Protein AF-A0A6H1P5A0-F1 (afdb_monomer_lite)

Organism: Priestia megaterium (NCBI:txid1404)

Sequence (75 aa):
MLELVKEKYSPSKSYKVEINKRLKDGLLEIDVYFWDSEWETWLQKSTEFSLTDNINSALAIAKEKLKVYSGEIIE

Foldseek 3Di:
DWAFPDKDAFPVSQKMKTWIADPVPRKTKIWMWGQDPVVRDTDTPDPDIDIDNDPVVNVVVRLVVNCVVVVGDDD

pLDDT: mean 93.07, std 5.27, range [69.38, 96.94]

Radius of gyration: 12.09 Å; chains: 1; bounding box: 26×24×32 Å

Secondary structure (DSSP, 8-state):
-EEEEEEEE-TTSSEEEEEEEETTT-PEEEEEEEEETTTTEEEE--SS-EEES-HHHHHHHHHHHHHHHH-S---

Structure (mmCIF, N/CA/C/O backbone):
data_AF-A0A6H1P5A0-F1
#
_entry.id   AF-A0A6H1P5A0-F1
#
loop_
_atom_site.group_PDB
_atom_site.id
_atom_site.type_symbol
_atom_site.label_atom_id
_atom_site.label_alt_id
_atom_site.label_comp_id
_atom_site.label_asym_id
_atom_site.label_entity_id
_atom_site.label_seq_id
_atom_site.pdbx_PDB_ins_code
_atom_site.Cartn_x
_atom_site.Cartn_y
_atom_site.Cartn_z
_atom_site.occupancy
_atom_site.B_iso_or_equiv
_atom_site.auth_seq_id
_atom_site.auth_comp_id
_atom_site.auth_asym_id
_atom_site.auth_atom_id
_atom_site.pdbx_PDB_model_num
ATOM 1 N N . MET A 1 1 ? -11.526 13.428 4.572 1.00 85.12 1 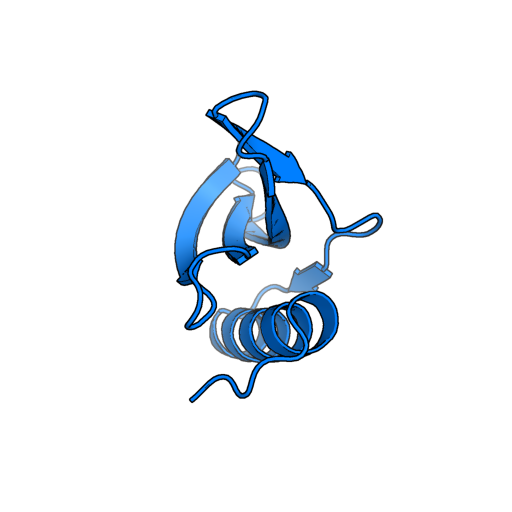MET A N 1
ATOM 2 C CA . MET A 1 1 ? -10.108 13.794 4.734 1.00 85.12 1 MET A CA 1
ATOM 3 C C . MET A 1 1 ? -9.362 12.556 5.195 1.00 85.12 1 MET A C 1
ATOM 5 O O . MET A 1 1 ? -9.857 11.871 6.091 1.00 85.12 1 MET A O 1
ATOM 9 N N . LEU A 1 2 ? -8.267 12.247 4.510 1.00 92.62 2 LEU A N 1
ATOM 10 C CA . LEU A 1 2 ? -7.374 11.132 4.802 1.00 92.62 2 LEU A CA 1
ATOM 11 C C . LEU A 1 2 ? -6.066 11.695 5.360 1.00 92.62 2 LEU A C 1
ATOM 13 O O . LEU A 1 2 ? -5.644 12.772 4.943 1.00 92.62 2 LEU A O 1
ATOM 17 N N . GLU A 1 3 ? -5.455 10.977 6.292 1.00 95.62 3 GLU A N 1
ATOM 18 C CA . GLU A 1 3 ? -4.124 11.268 6.822 1.00 95.62 3 GLU A CA 1
ATOM 19 C C . GLU A 1 3 ? -3.180 10.129 6.435 1.00 95.62 3 GLU A C 1
ATOM 21 O O . GLU A 1 3 ? -3.443 8.976 6.779 1.00 95.62 3 GLU A O 1
ATOM 26 N N . LEU A 1 4 ? -2.089 10.435 5.732 1.00 95.81 4 LEU A N 1
ATOM 27 C CA . LEU A 1 4 ? -1.089 9.430 5.387 1.00 95.81 4 LEU A CA 1
ATOM 28 C C . LEU A 1 4 ? -0.381 8.958 6.659 1.00 95.81 4 LEU A C 1
ATOM 30 O O . LEU A 1 4 ? 0.353 9.713 7.293 1.00 95.81 4 LEU A O 1
ATOM 34 N N . VAL A 1 5 ? -0.586 7.692 7.016 1.00 96.38 5 VAL A N 1
ATOM 35 C CA . VAL A 1 5 ? 0.057 7.067 8.179 1.00 96.38 5 VAL A CA 1
ATOM 36 C C . VAL A 1 5 ? 1.408 6.497 7.784 1.00 96.38 5 VAL A C 1
ATOM 38 O O . VAL A 1 5 ? 2.385 6.617 8.524 1.00 96.38 5 VAL A O 1
ATOM 41 N N . LYS A 1 6 ? 1.459 5.812 6.637 1.00 96.19 6 LYS A N 1
ATOM 42 C CA . LYS A 1 6 ? 2.671 5.154 6.157 1.00 96.19 6 LYS A CA 1
ATOM 43 C C . LYS A 1 6 ? 2.593 4.871 4.668 1.00 96.19 6 LYS A C 1
ATOM 45 O O . LYS A 1 6 ? 1.528 4.561 4.150 1.00 96.19 6 LYS A O 1
ATOM 50 N N . GLU A 1 7 ? 3.745 4.867 4.019 1.00 96.06 7 GLU A N 1
ATOM 51 C CA . GLU A 1 7 ? 3.899 4.400 2.647 1.00 96.06 7 GLU A CA 1
ATOM 52 C C . GLU A 1 7 ? 5.043 3.388 2.540 1.00 96.06 7 GLU A C 1
ATOM 54 O O . GLU A 1 7 ? 5.959 3.360 3.371 1.00 96.06 7 GLU A O 1
ATOM 59 N N . LYS A 1 8 ? 4.973 2.519 1.530 1.00 95.25 8 LYS A N 1
ATOM 60 C CA . LYS A 1 8 ? 6.051 1.591 1.180 1.00 95.25 8 LYS A CA 1
ATOM 61 C C . LYS A 1 8 ? 6.186 1.499 -0.332 1.00 95.25 8 LYS A C 1
ATOM 63 O O . LYS A 1 8 ? 5.190 1.359 -1.034 1.00 95.25 8 LYS A O 1
ATOM 68 N N . TYR A 1 9 ? 7.423 1.521 -0.807 1.00 95.56 9 TYR A N 1
ATOM 69 C CA . TYR A 1 9 ? 7.759 1.392 -2.220 1.00 95.56 9 TYR A CA 1
ATOM 70 C C . TYR A 1 9 ? 8.161 -0.039 -2.551 1.00 95.56 9 TYR A C 1
ATOM 72 O O . TYR A 1 9 ? 8.722 -0.750 -1.709 1.00 95.56 9 TYR A O 1
ATOM 80 N N . SER A 1 10 ? 7.883 -0.456 -3.783 1.00 94.44 10 SER A N 1
ATOM 81 C CA . SER A 1 10 ? 8.476 -1.665 -4.338 1.00 94.44 10 SER A CA 1
ATOM 82 C C . SER A 1 10 ? 9.978 -1.449 -4.604 1.00 94.44 10 SER A C 1
ATOM 84 O O . SER A 1 10 ? 10.417 -0.297 -4.687 1.00 94.44 10 SER A O 1
ATOM 86 N N . PRO A 1 11 ? 10.793 -2.515 -4.717 1.00 94.12 11 PRO A N 1
ATOM 87 C CA . PRO A 1 11 ? 12.236 -2.392 -4.938 1.00 94.12 11 PRO A CA 1
ATOM 88 C C . PRO A 1 11 ? 12.601 -1.534 -6.156 1.00 94.12 11 PRO A C 1
ATOM 90 O O . PRO A 1 11 ? 13.461 -0.658 -6.060 1.00 94.12 11 PRO A O 1
ATOM 93 N N . SER A 1 12 ? 11.895 -1.720 -7.274 1.00 93.31 12 SER A N 1
ATOM 94 C CA . SER A 1 12 ? 12.052 -0.908 -8.487 1.00 93.31 12 SER A CA 1
ATOM 95 C C . SER A 1 12 ? 11.544 0.535 -8.362 1.00 93.31 12 SER A C 1
ATOM 97 O O . SER A 1 12 ? 11.774 1.339 -9.262 1.00 93.31 12 SER A O 1
ATOM 99 N N . LYS A 1 13 ? 10.839 0.870 -7.271 1.00 93.38 13 LYS A N 1
ATOM 100 C CA . LYS A 1 13 ? 10.127 2.142 -7.050 1.00 93.38 13 LYS A CA 1
ATOM 101 C C . LYS A 1 13 ? 9.082 2.471 -8.120 1.00 93.38 13 LYS A C 1
ATOM 103 O O . LYS A 1 13 ? 8.641 3.611 -8.204 1.00 93.38 13 LYS A O 1
ATOM 108 N N . SER A 1 14 ? 8.663 1.485 -8.910 1.00 94.69 14 SER A N 1
ATOM 109 C CA . SER A 1 14 ? 7.586 1.645 -9.893 1.00 94.69 14 SER A CA 1
ATOM 110 C C . SER A 1 14 ? 6.197 1.534 -9.262 1.00 94.69 14 SER A C 1
ATOM 112 O O . SER A 1 14 ? 5.225 2.022 -9.832 1.00 94.69 14 SER A O 1
ATOM 114 N N . TYR A 1 15 ? 6.103 0.954 -8.063 1.00 96.12 15 TYR A N 1
ATOM 115 C CA . TYR A 1 15 ? 4.874 0.878 -7.283 1.00 96.12 15 TYR A CA 1
ATOM 116 C C . TYR A 1 15 ? 5.088 1.400 -5.870 1.00 96.12 15 TYR A C 1
ATOM 118 O O . TYR A 1 15 ? 6.162 1.245 -5.278 1.00 96.12 15 TYR A O 1
ATOM 126 N N . LYS A 1 16 ? 4.023 1.950 -5.295 1.00 96.50 16 LYS A N 1
ATOM 127 C CA . LYS A 1 16 ? 3.928 2.207 -3.864 1.00 96.50 16 LYS A CA 1
ATOM 128 C C . LYS A 1 16 ? 2.574 1.783 -3.328 1.00 96.50 16 LYS A C 1
ATOM 130 O O . LYS A 1 16 ? 1.589 1.718 -4.057 1.00 96.50 16 LYS A O 1
ATOM 135 N N . VAL A 1 17 ? 2.537 1.512 -2.038 1.00 95.94 17 VAL A N 1
ATOM 136 C CA . VAL A 1 17 ? 1.310 1.310 -1.280 1.00 95.94 17 VAL A CA 1
ATOM 137 C C . VAL A 1 17 ? 1.245 2.362 -0.186 1.00 95.94 17 VAL A C 1
ATOM 139 O O . VAL A 1 17 ? 2.247 2.621 0.485 1.00 95.94 17 VAL A O 1
ATOM 142 N N . GLU A 1 18 ? 0.078 2.960 -0.010 1.00 96.81 18 GLU A N 1
ATOM 143 C CA . GLU A 1 18 ? -0.198 3.934 1.038 1.00 96.81 18 GLU A CA 1
ATOM 144 C C . GLU A 1 18 ? -1.201 3.354 2.030 1.00 96.81 18 GLU A C 1
ATOM 146 O O . GLU A 1 18 ? -2.158 2.680 1.651 1.00 96.81 18 GLU A O 1
ATOM 151 N N . ILE A 1 19 ? -0.959 3.616 3.311 1.00 96.94 19 ILE A N 1
ATOM 152 C CA . ILE A 1 19 ? -1.882 3.357 4.409 1.00 96.94 19 ILE A CA 1
ATOM 153 C C . ILE A 1 19 ? -2.351 4.718 4.910 1.00 96.94 19 ILE A C 1
ATOM 155 O O . ILE A 1 19 ? -1.575 5.487 5.484 1.00 96.94 19 ILE A O 1
ATOM 159 N N . ASN A 1 20 ? -3.631 4.993 4.709 1.0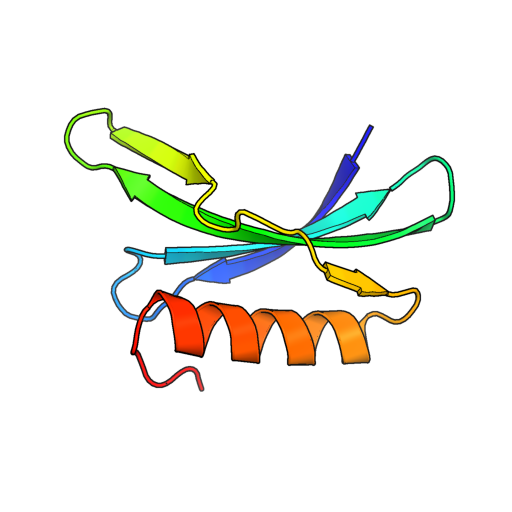0 96.12 20 ASN A N 1
ATOM 160 C CA . ASN A 1 20 ? -4.271 6.267 4.978 1.00 96.12 20 ASN A CA 1
ATOM 161 C C . ASN A 1 20 ? -5.308 6.110 6.094 1.00 96.12 20 ASN A C 1
ATOM 163 O O . ASN A 1 20 ? -6.175 5.246 6.028 1.00 96.12 20 ASN A O 1
ATOM 167 N N . LYS A 1 21 ? -5.266 6.950 7.129 1.00 96.44 21 LYS A N 1
ATOM 168 C CA . LYS A 1 21 ? -6.280 6.968 8.184 1.00 96.44 21 LYS A CA 1
ATOM 169 C C . LYS A 1 21 ? -7.427 7.890 7.803 1.00 96.44 21 LYS A C 1
ATOM 171 O O . LYS A 1 21 ? -7.244 9.078 7.534 1.00 96.44 21 LYS A O 1
ATOM 176 N N . ARG A 1 22 ? -8.642 7.360 7.843 1.00 94.94 22 ARG A N 1
ATOM 177 C CA . ARG A 1 22 ? -9.879 8.114 7.659 1.00 94.94 22 ARG A CA 1
ATOM 178 C C . ARG A 1 22 ? -10.199 8.865 8.942 1.00 94.94 22 ARG A C 1
ATOM 180 O O . ARG A 1 22 ? -10.527 8.265 9.958 1.00 94.94 22 ARG A O 1
ATOM 187 N N . LEU A 1 23 ? -10.177 10.195 8.897 1.00 92.81 23 LEU A N 1
ATOM 188 C CA . LEU A 1 23 ? -10.435 11.008 10.095 1.00 92.81 23 LEU A CA 1
ATOM 189 C C . LEU A 1 23 ? -11.873 10.885 10.628 1.00 92.81 23 LEU A C 1
ATOM 191 O O . LEU A 1 23 ? -12.121 11.187 11.788 1.00 92.81 23 LEU A O 1
ATOM 195 N N . LYS A 1 24 ? -12.822 10.441 9.793 1.00 94.38 24 LYS A N 1
ATOM 196 C CA . LYS A 1 24 ? -14.242 10.337 10.167 1.00 94.38 24 LYS A CA 1
ATOM 197 C C . LYS A 1 24 ? -14.563 9.150 11.082 1.00 94.38 24 LYS A C 1
ATOM 199 O O . LYS A 1 24 ? -15.475 9.250 11.890 1.00 94.38 24 LYS A O 1
ATOM 204 N N . ASP A 1 25 ? -13.870 8.028 10.903 1.00 94.56 25 ASP A N 1
ATOM 205 C CA . ASP A 1 25 ? -14.171 6.747 11.560 1.00 94.56 25 ASP A CA 1
ATOM 206 C C . ASP A 1 25 ? -12.917 6.062 12.126 1.00 94.56 25 ASP A C 1
ATOM 208 O O . ASP A 1 25 ? -13.018 5.049 12.809 1.00 94.56 25 ASP A O 1
ATOM 212 N N . GLY A 1 26 ? -11.732 6.630 11.890 1.00 93.75 26 GLY A N 1
ATOM 213 C CA . GLY A 1 26 ? -10.457 6.116 12.374 1.00 93.75 26 GLY A CA 1
ATOM 214 C C . GLY A 1 26 ? -9.938 4.894 11.618 1.00 93.75 26 GLY A C 1
ATOM 215 O O . GLY A 1 26 ? -8.860 4.414 11.970 1.00 93.75 26 GLY A O 1
ATOM 216 N N . LEU A 1 27 ? -10.655 4.412 10.596 1.00 96.19 27 LEU A N 1
ATOM 217 C CA . LEU A 1 27 ? -10.277 3.225 9.834 1.00 96.19 27 LEU A CA 1
ATOM 218 C C . LEU A 1 27 ? -9.092 3.510 8.911 1.00 96.19 27 LEU A C 1
ATOM 220 O O . LEU A 1 27 ? -8.894 4.631 8.441 1.00 96.19 27 LEU A O 1
ATOM 224 N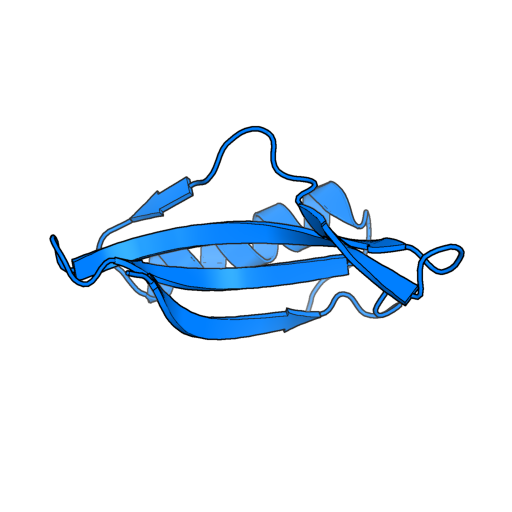 N . LEU A 1 28 ? -8.309 2.472 8.649 1.00 96.94 28 LEU A N 1
ATOM 225 C CA . LEU A 1 28 ? -7.152 2.495 7.770 1.00 96.94 28 LEU A CA 1
ATOM 226 C C . LEU A 1 28 ? -7.554 1.984 6.391 1.00 96.94 28 LEU A C 1
ATOM 228 O O . LEU A 1 28 ? -8.041 0.863 6.250 1.00 96.94 28 LEU A O 1
ATOM 232 N N . GLU A 1 29 ? -7.330 2.823 5.395 1.00 95.62 29 GLU A N 1
ATOM 233 C CA . GLU A 1 29 ? -7.520 2.589 3.972 1.00 95.62 29 GLU A CA 1
ATOM 234 C C . GLU A 1 29 ? -6.163 2.246 3.349 1.00 95.62 29 GLU A C 1
ATOM 236 O O . GLU A 1 29 ? -5.164 2.902 3.646 1.00 95.62 29 GLU A O 1
ATOM 241 N N . ILE A 1 30 ? -6.105 1.184 2.544 1.00 96.00 30 ILE A N 1
ATOM 242 C CA . ILE A 1 30 ? -4.877 0.726 1.888 1.00 96.00 30 ILE A CA 1
ATOM 243 C C . ILE A 1 30 ? -5.059 0.747 0.374 1.00 96.00 30 ILE A C 1
ATOM 245 O O . ILE A 1 30 ? -5.858 -0.033 -0.163 1.00 96.00 30 ILE A O 1
ATOM 249 N N . ASP A 1 31 ? -4.234 1.551 -0.295 1.00 94.75 31 ASP A N 1
ATOM 250 C CA . ASP A 1 31 ? -4.259 1.762 -1.742 1.00 94.75 31 ASP A CA 1
ATOM 251 C C . ASP A 1 31 ? -2.892 1.601 -2.386 1.00 94.75 31 ASP A C 1
ATOM 253 O O . ASP A 1 31 ? -1.858 1.868 -1.778 1.00 94.75 31 ASP A O 1
ATOM 257 N N . VAL A 1 32 ? -2.895 1.151 -3.640 1.00 95.44 32 VAL A N 1
ATOM 258 C CA . VAL A 1 32 ? -1.687 0.936 -4.435 1.00 95.44 32 VAL A CA 1
ATOM 259 C 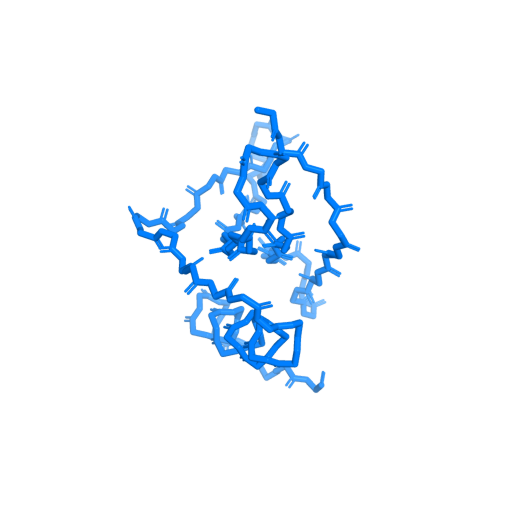C . VAL A 1 32 ? -1.655 1.929 -5.577 1.00 95.44 32 VAL A C 1
ATOM 261 O O . VAL A 1 32 ? -2.643 2.106 -6.289 1.00 95.44 32 VAL A O 1
ATOM 264 N N . TYR A 1 33 ? -0.484 2.505 -5.793 1.00 95.69 33 TYR A N 1
ATOM 265 C CA . TYR A 1 33 ? -0.202 3.435 -6.868 1.00 95.69 33 TYR A CA 1
ATOM 266 C C . TYR A 1 33 ? 0.952 2.908 -7.713 1.00 95.69 33 TYR A C 1
ATOM 268 O O . TYR A 1 33 ? 1.869 2.267 -7.195 1.00 95.69 33 TYR A O 1
ATOM 276 N N . PHE A 1 34 ? 0.913 3.197 -9.008 1.00 95.12 34 PHE A N 1
ATOM 277 C CA . PHE A 1 34 ? 2.031 2.981 -9.918 1.00 95.12 34 PHE A CA 1
ATOM 278 C C . PHE A 1 34 ? 2.586 4.326 -10.389 1.00 95.12 34 PHE A C 1
ATOM 280 O O . PHE A 1 34 ? 1.843 5.305 -10.484 1.00 95.12 34 PHE A O 1
ATOM 287 N N . TRP A 1 35 ? 3.890 4.375 -10.641 1.00 96.50 35 TRP A N 1
ATOM 288 C CA . TRP A 1 35 ? 4.553 5.552 -11.184 1.00 96.50 35 TRP A CA 1
ATOM 289 C C . TRP A 1 35 ? 4.383 5.577 -12.696 1.00 96.50 35 TRP A C 1
ATOM 291 O O . TRP A 1 35 ? 4.822 4.659 -13.392 1.00 96.50 35 TRP A O 1
ATOM 301 N N . ASP A 1 36 ? 3.760 6.634 -13.194 1.00 95.00 36 ASP A N 1
ATOM 302 C CA . ASP A 1 36 ? 3.683 6.929 -14.611 1.00 95.00 36 ASP A CA 1
ATOM 303 C C . ASP A 1 36 ? 4.809 7.901 -14.978 1.00 95.00 36 ASP A C 1
ATOM 305 O O . ASP A 1 36 ? 4.823 9.054 -14.546 1.00 95.00 36 ASP A O 1
ATOM 309 N N . SER A 1 37 ? 5.780 7.416 -15.754 1.00 92.56 37 SER A N 1
ATOM 310 C CA . SER A 1 37 ? 6.936 8.209 -16.176 1.00 92.56 37 SER A CA 1
ATOM 311 C C . SER A 1 37 ? 6.629 9.200 -17.295 1.00 92.56 37 SER A C 1
ATOM 313 O O . SER A 1 37 ? 7.404 10.130 -17.482 1.00 92.56 37 SER A O 1
ATOM 315 N N . GLU A 1 38 ? 5.555 8.994 -18.063 1.00 95.06 38 GLU A N 1
ATOM 316 C CA . GLU A 1 38 ? 5.170 9.912 -19.143 1.00 95.06 38 GLU A CA 1
ATOM 317 C C . GLU A 1 38 ? 4.549 11.187 -18.570 1.00 95.06 38 GLU A C 1
ATOM 319 O O . GLU A 1 38 ? 4.784 12.281 -19.079 1.00 95.06 38 GLU A O 1
ATOM 324 N N . TRP A 1 39 ? 3.790 11.038 -17.484 1.00 94.56 39 TRP A N 1
ATOM 325 C CA . TRP A 1 39 ? 3.088 12.130 -16.808 1.00 94.56 39 TRP A CA 1
ATOM 326 C C . TRP A 1 39 ? 3.757 12.580 -15.503 1.00 94.56 39 TRP A C 1
ATOM 328 O O . TRP A 1 39 ? 3.234 13.467 -14.831 1.00 94.56 39 TRP A O 1
ATOM 338 N N . GLU A 1 40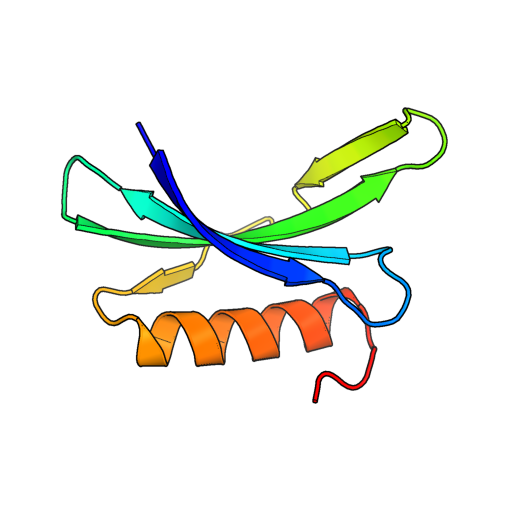 ? 4.880 11.955 -15.136 1.00 95.06 40 GLU A N 1
ATOM 339 C CA . GLU A 1 40 ? 5.627 12.181 -13.890 1.00 95.06 40 GLU A CA 1
ATOM 340 C C . GLU A 1 40 ? 4.718 12.194 -12.647 1.00 95.06 40 GLU A C 1
ATOM 342 O O . GLU A 1 40 ? 4.794 13.080 -11.791 1.00 95.06 40 GLU A O 1
ATOM 347 N N . THR A 1 41 ? 3.814 11.213 -12.556 1.00 95.50 41 THR A N 1
ATOM 348 C CA . THR A 1 41 ? 2.775 11.185 -11.519 1.00 95.50 41 THR A CA 1
ATOM 349 C C . THR A 1 41 ? 2.491 9.787 -10.978 1.00 95.50 41 THR A C 1
ATOM 351 O O . THR A 1 41 ? 2.797 8.769 -11.596 1.00 95.50 41 THR A O 1
ATOM 354 N N . TRP A 1 42 ? 1.873 9.735 -9.798 1.00 95.56 42 TRP A N 1
ATOM 355 C CA . TRP A 1 42 ? 1.378 8.501 -9.195 1.00 95.56 42 TRP A CA 1
ATOM 356 C C . TRP A 1 42 ? -0.081 8.280 -9.575 1.00 95.56 42 TRP A C 1
ATOM 358 O O . TRP A 1 42 ? -0.950 9.085 -9.239 1.00 95.56 42 TRP A O 1
ATOM 368 N N . LEU A 1 43 ? -0.360 7.154 -10.220 1.00 94.19 43 LEU A N 1
ATOM 369 C CA . LEU A 1 43 ? -1.706 6.768 -10.623 1.00 94.19 43 LEU A CA 1
ATOM 370 C C . LEU A 1 43 ? -2.208 5.622 -9.747 1.00 94.19 43 LEU A C 1
ATOM 372 O O . LEU A 1 43 ? -1.517 4.619 -9.559 1.00 94.19 43 LEU A O 1
ATOM 376 N N . GLN A 1 44 ? -3.418 5.766 -9.202 1.00 92.75 44 GLN A N 1
ATOM 377 C CA . GLN A 1 44 ? -4.045 4.717 -8.398 1.00 92.75 44 GLN A CA 1
ATOM 378 C C . GLN A 1 44 ? -4.270 3.482 -9.274 1.00 92.75 44 GLN A C 1
ATOM 380 O O . GLN A 1 44 ? -4.898 3.552 -10.331 1.00 92.75 44 GLN A O 1
ATOM 385 N N . LYS A 1 45 ? -3.725 2.345 -8.840 1.00 89.50 45 LYS A N 1
ATOM 386 C CA . LYS A 1 45 ? -3.838 1.061 -9.536 1.00 89.50 45 LYS A CA 1
ATOM 387 C C . LYS A 1 45 ? -4.887 0.154 -8.903 1.00 89.50 45 LYS A C 1
ATOM 389 O O . LYS A 1 45 ? -5.483 -0.651 -9.616 1.00 89.50 45 LYS A O 1
ATOM 394 N N . SER A 1 46 ? -5.121 0.275 -7.595 1.00 79.31 46 SER A N 1
ATOM 395 C CA . SER A 1 46 ? -6.168 -0.481 -6.909 1.00 79.31 46 SER A CA 1
ATOM 396 C C . SER A 1 46 ? -7.553 -0.036 -7.368 1.00 79.31 46 SER A C 1
ATOM 398 O O . SER A 1 46 ? -7.953 1.099 -7.143 1.00 79.31 46 SER A O 1
ATOM 400 N N . THR A 1 47 ? -8.309 -0.948 -7.984 1.00 73.19 47 THR A N 1
ATOM 401 C CA . THR A 1 47 ? -9.740 -0.733 -8.275 1.00 73.19 47 THR A CA 1
ATOM 402 C C . THR A 1 47 ? -10.583 -0.789 -6.996 1.00 73.19 47 THR A C 1
ATOM 404 O O . THR A 1 47 ? -11.642 -0.176 -6.923 1.00 73.19 47 THR A O 1
ATOM 407 N N . GLU A 1 48 ? -10.087 -1.492 -5.974 1.00 78.94 48 GLU A N 1
ATOM 408 C CA . GLU A 1 48 ? -10.704 -1.618 -4.654 1.00 78.94 48 GLU A CA 1
ATOM 409 C C . GLU A 1 48 ? -9.667 -1.349 -3.551 1.00 78.94 48 GLU A C 1
ATOM 411 O O . GLU A 1 48 ? -8.592 -1.974 -3.504 1.00 78.94 48 GLU A O 1
ATOM 416 N N . PHE A 1 49 ? -10.000 -0.432 -2.640 1.00 77.81 49 PHE A N 1
ATOM 417 C CA . PHE A 1 49 ? -9.224 -0.182 -1.429 1.00 77.81 49 PHE A CA 1
ATOM 418 C C . PHE A 1 49 ? -9.555 -1.235 -0.367 1.00 77.81 49 PHE A C 1
ATOM 420 O O . PHE A 1 49 ? -10.681 -1.724 -0.268 1.00 77.81 49 PHE A O 1
ATOM 427 N N . SER A 1 50 ? -8.561 -1.610 0.438 1.00 89.94 50 SER A N 1
ATOM 428 C CA . SER A 1 50 ? -8.811 -2.445 1.620 1.00 89.94 50 SER A CA 1
ATOM 429 C C . SER A 1 50 ? -9.016 -1.568 2.843 1.00 89.94 50 SER A C 1
ATOM 431 O O . SER A 1 50 ? -8.399 -0.513 2.953 1.00 89.94 50 SER A O 1
ATOM 433 N N . LEU A 1 51 ? -9.86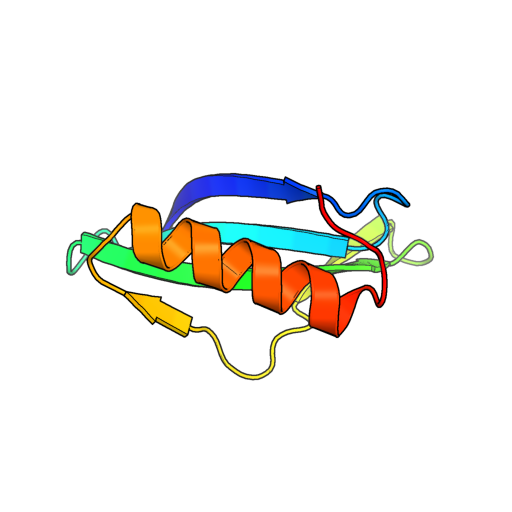4 -2.020 3.764 1.00 93.19 51 LEU A N 1
ATOM 434 C CA . LEU A 1 51 ? -10.209 -1.288 4.976 1.00 93.19 51 LEU A CA 1
ATOM 435 C C . LEU A 1 51 ? -9.969 -2.168 6.207 1.00 93.19 51 LEU A C 1
ATOM 437 O O . LEU A 1 51 ? -10.355 -3.336 6.216 1.00 93.19 51 LEU A O 1
ATOM 441 N N . THR A 1 52 ? -9.333 -1.621 7.239 1.00 95.50 52 THR A N 1
ATOM 442 C CA . THR A 1 52 ? -9.050 -2.320 8.505 1.00 95.50 52 THR A CA 1
ATOM 443 C C . THR A 1 52 ? -8.968 -1.320 9.654 1.00 95.50 52 THR A C 1
ATOM 445 O O . THR A 1 52 ? -8.654 -0.153 9.451 1.00 95.50 52 THR A O 1
ATOM 448 N N . ASP A 1 53 ? -9.229 -1.757 10.877 1.00 94.00 53 ASP A N 1
ATOM 449 C CA . ASP A 1 53 ? -9.096 -0.957 12.100 1.00 94.00 53 ASP A CA 1
ATOM 450 C C . ASP A 1 53 ? -7.724 -1.128 12.785 1.00 94.00 53 ASP A C 1
ATOM 452 O O . ASP A 1 53 ? -7.355 -0.353 13.665 1.00 94.00 53 ASP A O 1
ATOM 456 N N . ASN A 1 54 ? -6.936 -2.120 12.357 1.00 94.44 54 ASN A N 1
ATOM 457 C CA . ASN A 1 54 ? -5.650 -2.476 12.955 1.00 94.44 54 ASN A CA 1
ATOM 458 C C . ASN A 1 54 ? -4.459 -2.176 12.026 1.00 94.44 54 ASN A C 1
ATOM 460 O O . ASN A 1 54 ? -4.416 -2.649 10.887 1.00 94.44 54 ASN A O 1
ATOM 464 N N . ILE A 1 55 ? -3.448 -1.462 12.542 1.00 94.94 55 ILE A N 1
ATOM 465 C CA . ILE A 1 55 ? -2.218 -1.118 11.810 1.00 94.94 55 ILE A CA 1
ATOM 466 C C . ILE A 1 55 ? -1.385 -2.342 11.412 1.00 94.94 55 ILE A C 1
ATOM 468 O O . ILE A 1 55 ? -0.809 -2.356 10.329 1.00 94.94 55 ILE A O 1
ATOM 472 N N . ASN A 1 56 ? -1.346 -3.398 12.228 1.00 95.75 56 ASN A N 1
ATOM 473 C CA . ASN A 1 56 ? -0.603 -4.617 11.896 1.00 95.75 56 ASN A CA 1
ATOM 474 C C . ASN A 1 56 ? -1.249 -5.345 10.712 1.00 95.75 56 ASN A C 1
ATOM 476 O O . ASN A 1 56 ? -0.552 -5.753 9.783 1.00 95.75 56 ASN A O 1
ATOM 480 N N . SER A 1 57 ? -2.582 -5.429 10.705 1.00 95.94 57 SER A N 1
ATOM 481 C CA . SER A 1 57 ? -3.339 -5.942 9.561 1.00 95.94 57 SER A CA 1
ATOM 482 C C . SER A 1 57 ? -3.142 -5.056 8.331 1.00 95.94 57 SER A C 1
ATOM 484 O O . SER A 1 57 ? -2.905 -5.574 7.244 1.00 95.94 57 SER A O 1
ATOM 486 N N . ALA A 1 58 ? -3.152 -3.727 8.497 1.00 96.00 58 ALA A N 1
ATOM 487 C CA . ALA A 1 58 ? -2.910 -2.790 7.400 1.00 96.00 58 ALA A CA 1
ATOM 488 C C . ALA A 1 58 ? -1.527 -2.992 6.769 1.00 96.00 58 ALA A C 1
ATOM 490 O O . ALA A 1 58 ? -1.413 -3.026 5.550 1.00 96.00 58 ALA A O 1
ATOM 491 N N . LEU A 1 59 ? -0.485 -3.190 7.582 1.00 95.62 59 LEU A N 1
ATOM 492 C CA . LEU A 1 59 ? 0.874 -3.456 7.107 1.00 95.62 59 LEU A CA 1
ATOM 493 C C . LEU A 1 59 ? 0.980 -4.786 6.357 1.00 95.62 59 LEU A C 1
ATOM 495 O O . LEU A 1 59 ? 1.637 -4.843 5.317 1.00 95.62 59 LEU A O 1
ATOM 499 N N . ALA A 1 60 ? 0.335 -5.840 6.863 1.00 95.38 60 ALA A N 1
ATOM 500 C CA . ALA A 1 60 ? 0.301 -7.138 6.197 1.00 95.38 60 ALA A CA 1
ATOM 501 C C . ALA A 1 60 ? -0.409 -7.047 4.836 1.00 95.38 60 ALA A C 1
ATOM 503 O O . ALA A 1 60 ? 0.151 -7.465 3.822 1.00 95.38 60 ALA A O 1
ATOM 504 N N . ILE A 1 61 ? -1.587 -6.412 4.799 1.00 94.94 61 ILE A N 1
ATOM 505 C CA . ILE A 1 61 ? -2.357 -6.176 3.569 1.00 94.94 61 ILE A CA 1
ATOM 506 C C . ILE A 1 61 ? -1.559 -5.311 2.593 1.00 94.94 61 ILE A C 1
ATOM 508 O O . ILE A 1 61 ? -1.506 -5.617 1.405 1.00 94.94 61 ILE A O 1
ATOM 512 N N . ALA A 1 62 ? -0.911 -4.252 3.078 1.00 95.19 62 ALA A N 1
ATOM 513 C CA . ALA A 1 62 ? -0.113 -3.365 2.246 1.00 95.19 62 ALA A CA 1
ATOM 514 C C . ALA A 1 62 ? 1.064 -4.105 1.599 1.00 95.19 62 ALA A C 1
ATOM 516 O O . ALA A 1 62 ? 1.307 -3.950 0.404 1.00 95.19 62 ALA A O 1
ATOM 517 N N . LYS A 1 63 ? 1.760 -4.958 2.362 1.00 94.62 63 LYS A N 1
ATOM 518 C CA . LYS A 1 63 ? 2.855 -5.793 1.852 1.00 94.62 63 LYS A CA 1
ATOM 519 C C . LYS A 1 63 ? 2.367 -6.789 0.795 1.00 94.62 63 LYS A C 1
ATOM 521 O O . LYS A 1 63 ? 2.999 -6.898 -0.254 1.00 94.62 63 LYS A O 1
ATOM 526 N N . GLU A 1 64 ? 1.257 -7.479 1.054 1.00 94.25 64 GLU A N 1
ATOM 527 C CA . GLU A 1 64 ? 0.650 -8.433 0.114 1.00 94.25 64 GLU A CA 1
ATOM 528 C C . GLU A 1 64 ? 0.204 -7.733 -1.176 1.00 94.25 64 GLU A C 1
ATOM 530 O O . GLU A 1 64 ? 0.590 -8.143 -2.267 1.00 94.25 64 GLU A O 1
ATOM 535 N N . LYS A 1 65 ? -0.543 -6.626 -1.066 1.00 93.69 65 LYS A N 1
ATOM 536 C CA . LYS A 1 65 ? -0.972 -5.831 -2.222 1.00 93.69 65 LYS A CA 1
ATOM 537 C C . LYS A 1 65 ? 0.229 -5.356 -3.032 1.00 93.69 65 LYS A C 1
ATOM 539 O O . LYS A 1 65 ? 0.255 -5.563 -4.240 1.00 93.69 65 LYS A O 1
ATOM 544 N N . LEU A 1 66 ? 1.235 -4.769 -2.385 1.00 94.25 66 LEU A N 1
ATOM 545 C CA . LEU A 1 66 ? 2.423 -4.283 -3.082 1.00 94.25 66 LEU A CA 1
ATOM 546 C C . LEU A 1 66 ? 3.114 -5.411 -3.858 1.00 94.25 66 LEU A C 1
ATOM 548 O O . LEU A 1 66 ? 3.424 -5.213 -5.024 1.00 94.25 66 LEU A O 1
ATOM 552 N N . LYS A 1 67 ? 3.265 -6.598 -3.254 1.00 94.25 67 LYS A N 1
ATOM 553 C CA . LYS A 1 67 ? 3.806 -7.800 -3.909 1.00 94.25 67 LYS A CA 1
ATOM 554 C C . LYS A 1 67 ? 2.961 -8.249 -5.106 1.00 94.25 67 LYS A C 1
ATOM 556 O O . LYS A 1 67 ? 3.517 -8.580 -6.148 1.00 94.25 67 LYS A O 1
ATOM 561 N N . VAL A 1 68 ? 1.634 -8.279 -4.969 1.00 92.94 68 VAL A N 1
ATOM 562 C CA . VAL A 1 68 ? 0.715 -8.707 -6.040 1.00 92.94 68 VAL A CA 1
ATOM 563 C C . VAL A 1 68 ? 0.754 -7.746 -7.228 1.00 92.94 68 VAL A C 1
ATOM 565 O O . VAL A 1 68 ? 0.798 -8.200 -8.367 1.00 92.94 68 VAL A O 1
ATOM 568 N N . TYR A 1 69 ? 0.756 -6.434 -6.979 1.00 92.75 69 TYR A N 1
ATOM 569 C CA . TYR A 1 69 ? 0.735 -5.432 -8.048 1.00 92.75 69 TYR A CA 1
ATOM 570 C C . TYR A 1 69 ? 2.099 -5.231 -8.713 1.00 92.75 69 TYR A C 1
ATOM 572 O O . TYR A 1 69 ? 2.147 -5.069 -9.929 1.00 92.75 69 TYR A O 1
ATOM 580 N N . SER A 1 70 ? 3.197 -5.248 -7.950 1.00 92.50 70 SER A N 1
ATOM 581 C CA . SER A 1 70 ? 4.534 -5.087 -8.529 1.00 92.50 70 SER A CA 1
ATOM 582 C C . SER A 1 70 ? 5.088 -6.379 -9.130 1.00 92.50 70 SER A C 1
ATOM 584 O O . SER A 1 70 ? 5.952 -6.325 -10.000 1.00 92.50 70 SER A O 1
ATOM 586 N N . GLY A 1 71 ? 4.629 -7.543 -8.657 1.00 92.62 71 GLY A N 1
ATOM 587 C CA . GLY A 1 71 ? 5.248 -8.834 -8.966 1.00 92.62 71 GLY A CA 1
ATOM 588 C C . GLY A 1 71 ? 6.634 -9.016 -8.332 1.00 92.62 71 GLY A C 1
ATOM 589 O O . GLY A 1 71 ? 7.320 -9.993 -8.627 1.00 92.62 71 GLY A O 1
ATOM 590 N N . GLU A 1 72 ? 7.061 -8.093 -7.465 1.00 91.50 72 GLU A N 1
ATOM 591 C CA . GLU A 1 72 ? 8.387 -8.087 -6.847 1.00 91.50 72 GLU A CA 1
ATOM 592 C C . GLU A 1 72 ? 8.361 -8.741 -5.459 1.00 91.50 72 GLU A C 1
ATOM 594 O O . GLU A 1 72 ? 7.372 -8.680 -4.722 1.00 91.50 72 GLU A O 1
ATOM 599 N N . ILE A 1 73 ? 9.485 -9.342 -5.063 1.00 86.94 73 ILE A N 1
ATOM 600 C CA . ILE A 1 73 ? 9.659 -9.833 -3.696 1.00 86.94 73 ILE A CA 1
ATOM 601 C C . ILE A 1 73 ? 9.788 -8.622 -2.774 1.00 86.94 73 ILE A C 1
ATOM 603 O O . ILE A 1 73 ? 10.718 -7.828 -2.887 1.00 86.94 73 ILE A O 1
ATOM 607 N N . ILE A 1 74 ? 8.831 -8.486 -1.861 1.00 84.69 74 ILE A N 1
ATOM 608 C CA . ILE A 1 74 ? 8.835 -7.443 -0.842 1.00 84.69 74 ILE A CA 1
ATOM 609 C C . ILE A 1 74 ? 9.383 -8.051 0.452 1.00 84.69 74 ILE A C 1
ATOM 611 O O . ILE A 1 74 ? 8.713 -8.880 1.073 1.00 84.69 74 ILE A O 1
ATOM 615 N N . GLU A 1 75 ? 10.576 -7.635 0.876 1.00 69.38 75 GLU A N 1
ATOM 616 C CA . GLU A 1 75 ? 11.138 -7.974 2.196 1.00 69.38 75 GLU A CA 1
ATOM 617 C C . GLU A 1 75 ? 10.499 -7.140 3.318 1.00 69.38 75 GLU A C 1
ATOM 619 O O . GLU A 1 75 ? 10.160 -5.947 3.111 1.00 69.38 75 GLU A O 1
#